Protein AF-A0A2S9GI56-F1 (afdb_monomer_lite)

Secondary structure (DSSP, 8-state):
-HHHHT--HHHHHHHTTTTSTTS--EEEE-B----SS---B-TTSSSS-HHHHHHHHHTTT--SEEEE----TT-SSHHHHHT-

Radius of gyration: 13.88 Å; chains: 1; bounding box: 31×26×35 Å

Structure (mmCIF, N/CA/C/O backbone):
data_AF-A0A2S9GI56-F1
#
_entry.id   AF-A0A2S9GI56-F1
#
loop_
_atom_site.group_PDB
_atom_site.id
_atom_site.type_symbol
_atom_site.label_atom_id
_atom_site.label_alt_id
_atom_site.label_comp_id
_atom_site.label_asym_id
_atom_site.label_entity_id
_atom_site.label_seq_id
_atom_site.pdbx_PDB_ins_code
_atom_site.Cartn_x
_atom_site.Cartn_y
_atom_site.Cartn_z
_atom_site.occupancy
_atom_site.B_iso_or_equiv
_atom_site.auth_seq_id
_atom_site.auth_comp_id
_atom_site.auth_asym_id
_atom_site.auth_atom_id
_atom_site.pdbx_PDB_model_num
ATOM 1 N N . HIS A 1 1 ? 0.561 4.834 4.053 1.00 95.38 1 HIS A N 1
ATOM 2 C CA . HIS A 1 1 ? 1.360 6.008 3.594 1.00 95.38 1 HIS A CA 1
ATOM 3 C C . HIS A 1 1 ? 0.744 6.837 2.462 1.00 95.38 1 HIS A C 1
ATOM 5 O O . HIS A 1 1 ? 0.546 8.033 2.649 1.00 95.38 1 HIS A O 1
ATOM 11 N N . THR A 1 2 ? 0.489 6.273 1.275 1.00 97.06 2 THR A N 1
ATOM 12 C CA . THR A 1 2 ? 0.052 7.051 0.092 1.00 97.06 2 THR A CA 1
ATOM 13 C C . THR A 1 2 ? -1.260 7.801 0.323 1.00 97.06 2 THR A C 1
ATOM 15 O O . THR A 1 2 ? -1.370 8.957 -0.078 1.00 97.06 2 THR A O 1
ATOM 18 N N . ALA A 1 3 ? -2.193 7.196 1.068 1.00 97.44 3 ALA A N 1
ATOM 19 C CA . ALA A 1 3 ? -3.426 7.841 1.515 1.00 97.44 3 ALA A CA 1
ATOM 20 C C . ALA A 1 3 ? -3.142 9.101 2.345 1.00 97.44 3 ALA A C 1
ATOM 22 O O . ALA A 1 3 ? -3.575 10.190 1.981 1.00 97.44 3 ALA A O 1
ATOM 23 N N . THR A 1 4 ? -2.363 8.965 3.425 1.00 97.38 4 THR A N 1
ATOM 24 C CA . THR A 1 4 ? -1.961 10.068 4.317 1.00 97.38 4 THR A CA 1
ATOM 25 C C . THR A 1 4 ? -1.238 11.188 3.566 1.00 97.38 4 THR A C 1
ATOM 27 O O . THR A 1 4 ? -1.405 12.360 3.887 1.00 97.38 4 THR A O 1
ATOM 30 N N . ALA A 1 5 ? -0.447 10.842 2.548 1.00 96.00 5 ALA A N 1
ATOM 31 C CA . ALA A 1 5 ? 0.273 11.805 1.718 1.00 96.00 5 ALA A CA 1
ATOM 32 C C . ALA A 1 5 ? -0.585 12.435 0.602 1.00 96.00 5 ALA A C 1
ATOM 34 O O . ALA A 1 5 ? -0.112 13.350 -0.072 1.00 96.00 5 ALA A O 1
ATOM 35 N N . GLY A 1 6 ? -1.814 11.957 0.370 1.00 95.75 6 GLY A N 1
ATOM 36 C CA . GLY A 1 6 ? -2.655 12.407 -0.743 1.00 95.75 6 GLY A CA 1
ATOM 37 C C . GLY A 1 6 ? -2.079 12.062 -2.122 1.00 95.75 6 GLY A C 1
ATOM 38 O O . GLY A 1 6 ? -2.306 12.787 -3.088 1.00 95.75 6 GLY A O 1
ATOM 39 N N . THR A 1 7 ? -1.289 10.992 -2.214 1.00 96.75 7 THR A N 1
ATOM 40 C CA . THR A 1 7 ? -0.599 10.577 -3.444 1.00 96.75 7 THR A CA 1
ATOM 41 C C . THR A 1 7 ? -1.253 9.349 -4.059 1.00 96.75 7 THR A C 1
ATOM 43 O O . THR A 1 7 ? -1.624 8.427 -3.337 1.00 96.75 7 THR A O 1
ATOM 46 N N . ASP A 1 8 ? -1.310 9.295 -5.388 1.00 96.88 8 ASP A N 1
ATOM 47 C CA . ASP A 1 8 ? -1.755 8.109 -6.120 1.00 96.88 8 ASP A CA 1
ATOM 48 C C . ASP A 1 8 ? -0.702 6.985 -6.036 1.00 96.88 8 ASP A C 1
ATOM 50 O O . ASP A 1 8 ? 0.465 7.169 -6.402 1.00 96.88 8 ASP A O 1
ATOM 54 N N . ALA A 1 9 ? -1.111 5.822 -5.522 1.00 97.44 9 ALA A N 1
ATOM 55 C CA . ALA A 1 9 ? -0.223 4.682 -5.298 1.00 97.44 9 ALA A CA 1
ATOM 56 C C . ALA A 1 9 ? 0.235 3.999 -6.599 1.00 97.44 9 ALA A C 1
ATOM 58 O O . ALA A 1 9 ? 1.366 3.510 -6.667 1.00 97.44 9 ALA A O 1
ATOM 59 N N . VAL A 1 10 ? -0.601 3.990 -7.640 1.00 97.94 10 VAL A N 1
ATOM 60 C CA . VAL A 1 10 ? -0.265 3.403 -8.945 1.00 97.94 10 VAL A CA 1
ATOM 61 C C . VAL A 1 10 ? 0.794 4.263 -9.627 1.00 97.94 10 VAL A C 1
ATOM 63 O O . VAL A 1 10 ? 1.822 3.756 -10.084 1.00 97.94 10 VAL A O 1
ATOM 66 N N . ASP A 1 11 ? 0.596 5.579 -9.641 1.00 97.88 11 ASP A N 1
ATOM 67 C CA . ASP A 1 11 ? 1.574 6.510 -10.196 1.00 97.88 11 ASP A CA 1
ATOM 68 C C . ASP A 1 11 ? 2.888 6.500 -9.410 1.00 97.88 11 ASP A C 1
ATOM 70 O O . ASP A 1 11 ? 3.962 6.568 -10.014 1.00 97.88 11 ASP A O 1
ATOM 74 N N . MET A 1 12 ? 2.831 6.366 -8.081 1.00 97.25 12 MET A N 1
ATOM 75 C CA . MET A 1 12 ? 4.026 6.195 -7.249 1.00 97.25 12 MET A CA 1
ATOM 76 C C . MET A 1 12 ? 4.819 4.951 -7.668 1.00 97.25 12 MET A C 1
ATOM 78 O O . MET A 1 12 ? 6.013 5.052 -7.951 1.00 97.25 12 MET A O 1
ATOM 82 N N . ALA A 1 13 ? 4.166 3.791 -7.769 1.00 97.31 13 ALA A N 1
ATOM 83 C CA . ALA A 1 13 ? 4.830 2.544 -8.140 1.00 97.31 13 ALA A CA 1
ATOM 84 C C . ALA A 1 13 ? 5.426 2.590 -9.561 1.00 97.31 13 ALA A C 1
ATOM 86 O O . ALA A 1 13 ? 6.533 2.093 -9.779 1.00 97.31 13 ALA A O 1
ATOM 87 N N . ARG A 1 14 ? 4.770 3.271 -10.513 1.00 96.44 14 ARG A N 1
ATOM 88 C CA . ARG A 1 14 ? 5.347 3.543 -11.843 1.00 96.44 14 ARG A CA 1
ATOM 89 C C . ARG A 1 14 ? 6.610 4.396 -11.765 1.00 96.44 14 ARG A C 1
ATOM 91 O O . ARG A 1 14 ? 7.610 4.060 -12.392 1.00 96.44 14 ARG A O 1
ATOM 98 N N . ARG A 1 15 ? 6.590 5.484 -10.986 1.00 96.88 15 ARG A N 1
ATOM 99 C CA . ARG A 1 15 ? 7.758 6.369 -10.799 1.00 96.88 15 ARG A CA 1
ATOM 100 C C . ARG A 1 15 ? 8.928 5.656 -10.133 1.00 96.88 15 ARG A C 1
ATOM 102 O O . ARG A 1 15 ? 10.073 5.970 -10.435 1.00 96.88 15 ARG A O 1
ATOM 109 N N . MET A 1 16 ? 8.638 4.694 -9.262 1.00 96.69 16 MET A N 1
ATOM 110 C CA . MET A 1 16 ? 9.640 3.832 -8.636 1.00 96.69 16 MET A CA 1
ATOM 111 C C . MET A 1 16 ? 10.185 2.750 -9.580 1.00 96.69 16 MET A C 1
ATOM 113 O O . MET A 1 16 ? 11.063 1.998 -9.179 1.00 96.69 16 MET A O 1
ATOM 117 N N . GLY A 1 17 ? 9.701 2.657 -10.822 1.00 97.06 17 GLY A N 1
ATOM 118 C CA . GLY A 1 17 ? 10.234 1.731 -11.818 1.00 97.06 17 GLY A CA 1
ATOM 119 C C . GLY A 1 17 ? 9.807 0.282 -11.598 1.00 97.06 17 GLY A C 1
ATOM 120 O O . GLY A 1 17 ? 10.631 -0.616 -11.722 1.00 97.06 17 GLY A O 1
ATOM 121 N N . ILE A 1 18 ? 8.543 0.037 -11.243 1.00 96.56 18 ILE A N 1
ATOM 122 C CA . ILE A 1 18 ? 7.970 -1.316 -11.135 1.00 96.56 18 ILE A CA 1
ATOM 123 C C . ILE A 1 18 ? 8.367 -2.230 -12.315 1.00 96.56 18 ILE A C 1
ATOM 125 O O . ILE A 1 18 ? 8.284 -1.832 -13.476 1.00 96.56 18 ILE A O 1
ATOM 129 N N . GLY A 1 19 ? 8.836 -3.444 -12.007 1.00 93.62 19 GLY A N 1
ATOM 130 C CA . GLY A 1 19 ? 9.343 -4.413 -12.992 1.00 93.62 19 GLY A CA 1
ATOM 131 C C . GLY A 1 19 ? 10.749 -4.119 -13.542 1.00 93.62 19 GLY A C 1
ATOM 132 O O . GLY A 1 19 ? 11.280 -4.915 -14.308 1.00 93.62 19 GLY A O 1
ATOM 133 N N . GLY A 1 20 ? 11.371 -2.998 -13.164 1.00 94.50 20 GLY A N 1
ATOM 134 C CA . GLY A 1 20 ? 12.752 -2.666 -13.520 1.00 94.50 20 GLY A CA 1
ATOM 135 C C . GLY A 1 20 ? 13.791 -3.287 -12.569 1.00 94.50 20 GLY A C 1
ATOM 136 O O . GLY A 1 20 ? 13.474 -3.564 -11.412 1.00 94.50 20 GLY A O 1
ATOM 137 N N . PRO A 1 21 ? 15.052 -3.459 -13.017 1.00 90.31 21 PRO A N 1
ATOM 138 C CA . PRO A 1 21 ? 16.107 -4.140 -12.252 1.00 90.31 21 PRO A CA 1
ATOM 139 C C . PRO A 1 21 ? 16.491 -3.434 -10.941 1.00 90.31 21 PRO A C 1
ATOM 141 O O . PRO A 1 21 ? 16.798 -4.106 -9.962 1.00 90.31 21 PRO A O 1
ATOM 144 N N . ASP A 1 22 ? 16.412 -2.101 -10.909 1.00 91.88 22 ASP A N 1
ATOM 145 C CA . ASP A 1 22 ? 16.664 -1.265 -9.723 1.00 91.88 22 ASP A CA 1
ATOM 146 C C . ASP A 1 22 ? 15.369 -0.590 -9.221 1.00 91.88 22 ASP A C 1
ATOM 148 O O . ASP A 1 22 ? 15.393 0.489 -8.627 1.00 91.88 22 ASP A O 1
ATOM 152 N N . GLY A 1 23 ? 14.222 -1.187 -9.561 1.00 95.88 23 GLY A N 1
ATOM 153 C CA . GLY A 1 23 ? 12.897 -0.609 -9.385 1.00 95.88 23 GLY A CA 1
ATOM 154 C C . GLY A 1 23 ? 12.280 -0.816 -8.004 1.00 95.88 23 GLY A C 1
ATOM 155 O O . GLY A 1 23 ? 12.954 -1.032 -7.000 1.00 95.88 23 GLY A O 1
ATOM 156 N N . LEU A 1 24 ? 10.949 -0.782 -7.948 1.00 97.50 24 LEU A N 1
ATOM 157 C CA . LEU A 1 24 ? 10.198 -1.139 -6.746 1.00 97.50 24 LEU A CA 1
ATOM 158 C C . LEU A 1 24 ? 10.551 -2.575 -6.316 1.00 97.50 24 LEU A C 1
ATOM 160 O O . LEU A 1 24 ? 10.333 -3.514 -7.076 1.00 97.50 24 LEU A O 1
ATOM 164 N N . VAL A 1 25 ? 11.045 -2.748 -5.085 1.00 97.56 25 VAL A N 1
ATOM 165 C CA . VAL A 1 25 ? 11.445 -4.064 -4.534 1.00 97.56 25 VAL A CA 1
ATOM 166 C C . VAL A 1 25 ? 10.605 -4.526 -3.342 1.00 97.56 25 VAL A C 1
ATOM 168 O O . VAL A 1 25 ? 10.654 -5.696 -2.958 1.00 97.56 25 VAL A O 1
ATOM 171 N N . HIS A 1 26 ? 9.847 -3.618 -2.728 1.00 97.62 26 HIS A N 1
ATOM 172 C CA . HIS A 1 26 ? 9.093 -3.896 -1.513 1.00 97.62 26 HIS A CA 1
ATOM 173 C C . HIS A 1 26 ? 7.815 -3.054 -1.481 1.00 97.62 26 HIS A C 1
ATOM 175 O O . HIS A 1 26 ? 7.879 -1.832 -1.608 1.00 97.62 26 HIS A O 1
ATOM 181 N N . LEU A 1 27 ? 6.668 -3.704 -1.298 1.00 97.81 27 LEU A N 1
ATOM 182 C CA . LEU A 1 27 ? 5.365 -3.065 -1.139 1.00 97.81 27 LEU A CA 1
ATOM 183 C C . LEU A 1 27 ? 4.755 -3.474 0.200 1.00 97.81 27 LEU A C 1
ATOM 185 O O . LEU A 1 27 ? 4.510 -4.655 0.429 1.00 97.81 27 LEU A O 1
ATOM 189 N N . HIS A 1 28 ? 4.442 -2.497 1.046 1.00 98.25 28 HIS A N 1
ATOM 190 C CA . HIS A 1 28 ? 3.496 -2.698 2.140 1.00 98.25 28 HIS A CA 1
ATOM 191 C C . HIS A 1 28 ? 2.090 -2.421 1.605 1.00 98.25 28 HIS A C 1
ATOM 193 O O . HIS A 1 28 ? 1.757 -1.290 1.250 1.00 98.25 28 HIS A O 1
ATOM 199 N N .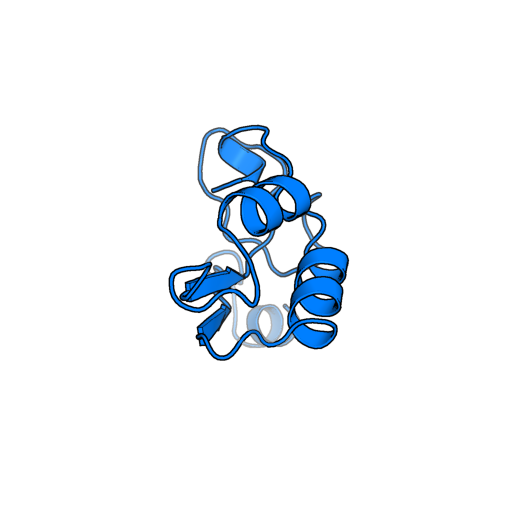 LEU A 1 29 ? 1.289 -3.474 1.490 1.00 98.19 29 LEU A N 1
ATOM 200 C CA . LEU A 1 29 ? -0.080 -3.414 1.014 1.00 98.19 29 LEU A CA 1
ATOM 201 C C . LEU A 1 29 ? -1.006 -3.154 2.200 1.00 98.19 29 LEU A C 1
ATOM 203 O O . LEU A 1 29 ? -1.151 -3.988 3.092 1.00 98.19 29 LEU A O 1
ATOM 207 N N . CYS A 1 30 ? -1.638 -1.990 2.183 1.00 97.94 30 CYS A N 1
ATOM 208 C CA . CYS A 1 30 ? -2.682 -1.588 3.111 1.00 97.94 30 CYS A CA 1
ATOM 209 C C . CYS A 1 30 ? -3.611 -0.593 2.416 1.00 97.94 30 CYS A C 1
ATOM 211 O O . CYS A 1 30 ? -3.297 -0.084 1.337 1.00 97.94 30 CYS A O 1
ATOM 213 N N . ASP A 1 31 ? -4.745 -0.310 3.040 1.00 97.75 31 ASP A N 1
ATOM 214 C CA . ASP A 1 31 ? -5.672 0.717 2.591 1.00 97.75 31 ASP A CA 1
ATOM 215 C C . ASP A 1 31 ? -5.720 1.882 3.587 1.00 97.75 31 ASP A C 1
ATOM 217 O O . ASP A 1 31 ? -5.269 1.788 4.732 1.00 97.75 31 ASP A O 1
ATOM 221 N N . GLY A 1 32 ? -6.271 3.004 3.147 1.00 97.69 32 GLY A N 1
ATOM 222 C CA . GLY A 1 32 ? -6.410 4.211 3.946 1.00 97.69 32 GLY A CA 1
ATOM 223 C C . GLY A 1 32 ? -7.396 5.180 3.313 1.00 97.69 32 GLY A C 1
ATOM 224 O O . GLY A 1 32 ? -7.609 5.173 2.102 1.00 97.69 32 GLY A O 1
ATOM 225 N N . SER A 1 33 ? -8.000 6.021 4.144 1.00 96.94 33 SER A N 1
ATOM 226 C CA . SER A 1 33 ? -9.002 7.016 3.751 1.00 96.94 33 SER A CA 1
ATOM 227 C C . SER A 1 33 ? -8.417 8.414 3.522 1.00 96.94 33 SER A C 1
ATOM 229 O O . SER A 1 33 ? -9.097 9.293 2.993 1.00 96.94 33 SER A O 1
ATOM 231 N N . GLY A 1 34 ? -7.150 8.619 3.897 1.00 96.81 34 GLY A N 1
ATOM 232 C CA . GLY A 1 34 ? -6.467 9.913 3.826 1.00 96.81 34 GLY A CA 1
ATOM 233 C C . GLY A 1 34 ? -6.425 10.662 5.156 1.00 96.81 34 GLY A C 1
ATOM 234 O O . GLY A 1 34 ? -6.205 11.873 5.172 1.00 96.81 34 GLY A O 1
ATOM 235 N N . ALA A 1 35 ? -6.633 9.964 6.277 1.00 96.06 35 ALA A N 1
ATOM 236 C CA . ALA A 1 35 ? -6.438 10.539 7.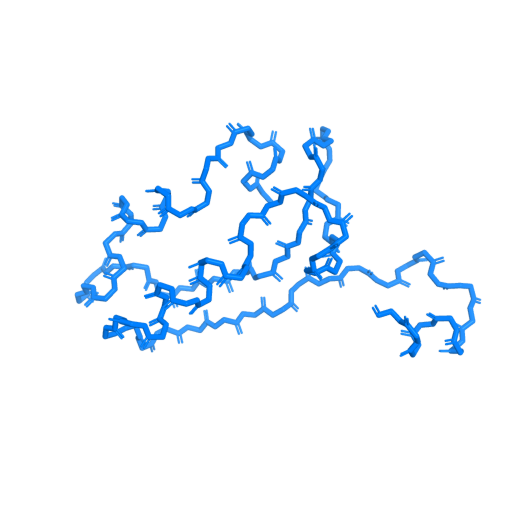600 1.00 96.06 35 ALA A CA 1
ATOM 237 C C . ALA A 1 35 ? -4.990 11.025 7.804 1.00 96.06 35 ALA A C 1
ATOM 239 O O . ALA A 1 35 ? -4.048 10.571 7.151 1.00 96.06 35 ALA A O 1
ATOM 240 N N . SER A 1 36 ? -4.801 11.928 8.770 1.00 95.38 36 SER A N 1
ATOM 241 C CA . SER A 1 36 ? -3.476 12.440 9.154 1.00 95.38 36 SER A CA 1
ATOM 242 C C . SER A 1 36 ? -2.571 11.392 9.813 1.00 95.38 36 SER A C 1
ATOM 244 O O . SER A 1 36 ? -1.386 11.648 10.019 1.00 95.38 36 SER A O 1
ATOM 246 N N . VAL A 1 37 ? -3.123 10.227 10.153 1.00 94.19 37 VAL A N 1
ATOM 247 C CA . VAL A 1 37 ? -2.411 9.065 10.688 1.00 94.19 37 VAL A CA 1
ATOM 248 C C . VAL A 1 37 ? -2.437 7.936 9.667 1.00 94.19 37 VAL A C 1
ATOM 250 O O . VAL A 1 37 ? -3.340 7.881 8.833 1.00 94.19 37 VAL A O 1
ATOM 253 N N . ASP A 1 38 ? -1.462 7.030 9.736 1.00 94.94 38 ASP A N 1
ATOM 254 C CA . ASP A 1 38 ? -1.507 5.819 8.921 1.00 94.94 38 ASP A CA 1
ATOM 255 C C . ASP A 1 38 ? -2.480 4.816 9.541 1.00 94.94 38 ASP A C 1
ATOM 257 O O . ASP A 1 38 ? -2.323 4.404 10.691 1.00 94.94 38 ASP A O 1
ATOM 261 N N . GLU A 1 39 ? -3.532 4.485 8.800 1.00 95.25 39 GLU A N 1
ATOM 262 C CA . GLU A 1 39 ? -4.681 3.752 9.334 1.00 95.25 39 GLU A CA 1
ATOM 263 C C . GLU A 1 39 ? -4.514 2.233 9.226 1.00 95.25 39 GLU A C 1
ATOM 265 O O . GLU A 1 39 ? -5.145 1.502 9.989 1.00 95.25 39 GLU A O 1
ATOM 270 N N . HIS A 1 40 ? -3.674 1.760 8.297 1.00 97.06 40 HIS A N 1
ATOM 271 C CA . HIS A 1 40 ? -3.456 0.337 8.009 1.00 97.06 40 HIS A CA 1
ATOM 272 C C . HIS A 1 40 ? -4.777 -0.441 7.850 1.00 97.06 40 HIS A C 1
ATOM 274 O O . HIS A 1 40 ? -4.976 -1.501 8.454 1.00 97.06 40 HIS A O 1
ATOM 280 N N . LEU A 1 41 ? -5.719 0.103 7.077 1.00 96.81 41 LEU A N 1
ATOM 281 C CA . LEU A 1 41 ? -7.006 -0.547 6.845 1.00 96.81 41 LEU A CA 1
ATOM 282 C C . LEU A 1 41 ? -6.823 -1.789 5.965 1.00 96.81 41 LEU A C 1
ATOM 284 O O . LEU A 1 41 ? -5.898 -1.877 5.155 1.00 96.81 41 LEU A O 1
ATOM 288 N N . VAL A 1 42 ? -7.741 -2.746 6.104 1.00 96.50 42 VAL A N 1
ATOM 289 C CA . VAL A 1 42 ? -7.836 -3.890 5.186 1.00 96.50 42 VAL A CA 1
ATOM 290 C C . VAL A 1 42 ? -8.147 -3.376 3.769 1.00 96.50 42 VAL A C 1
ATOM 292 O O . VAL A 1 42 ? -9.038 -2.530 3.645 1.00 96.50 42 VAL A O 1
ATOM 295 N N . PRO A 1 43 ? -7.467 -3.870 2.712 1.00 97.31 43 PRO A N 1
ATOM 296 C CA . PRO A 1 43 ? -7.800 -3.572 1.315 1.00 97.31 43 PRO A CA 1
ATOM 297 C C . PRO A 1 43 ? -9.304 -3.623 1.024 1.00 97.31 43 PRO A C 1
ATOM 299 O O . PRO A 1 43 ? -9.969 -4.613 1.328 1.00 97.31 43 PRO A O 1
ATOM 302 N N . GLY A 1 44 ? -9.841 -2.541 0.456 1.00 96.19 44 GLY A N 1
ATOM 303 C CA . GLY A 1 44 ? -11.267 -2.377 0.159 1.00 96.19 44 GLY A CA 1
ATOM 304 C C . GLY A 1 44 ? -12.069 -1.676 1.260 1.00 96.19 44 GLY A C 1
ATOM 305 O O . GLY A 1 44 ? -13.270 -1.463 1.092 1.00 96.19 44 GLY A O 1
ATOM 306 N N . ARG A 1 45 ? -11.439 -1.306 2.383 1.00 95.81 45 ARG A N 1
ATOM 307 C CA . ARG A 1 45 ? -12.071 -0.523 3.463 1.00 95.81 45 ARG A CA 1
ATOM 308 C C . ARG A 1 45 ? -11.669 0.953 3.472 1.00 95.81 45 ARG A C 1
ATOM 310 O O . ARG A 1 45 ? -12.201 1.707 4.284 1.00 95.81 45 ARG A O 1
ATOM 317 N N . GLY A 1 46 ? -10.743 1.357 2.609 1.00 96.38 46 GLY A N 1
ATOM 318 C CA . GLY A 1 46 ? -10.353 2.744 2.385 1.00 96.38 46 GLY A CA 1
ATOM 319 C C . GLY A 1 46 ? -10.637 3.179 0.948 1.00 96.38 46 GLY A C 1
ATOM 320 O O . GLY A 1 46 ? -11.630 2.773 0.345 1.00 96.38 46 GLY A O 1
ATOM 321 N N . THR A 1 47 ? -9.795 4.067 0.427 1.00 97.19 47 THR A N 1
ATOM 322 C CA . THR A 1 47 ? -9.940 4.656 -0.914 1.00 97.19 47 THR A CA 1
ATOM 323 C C . THR A 1 47 ? -8.698 4.477 -1.782 1.00 97.19 47 THR A C 1
ATOM 325 O O . THR A 1 47 ? -8.636 5.032 -2.879 1.00 97.19 47 THR A O 1
ATOM 328 N N . GLN A 1 48 ? -7.692 3.734 -1.314 1.00 98.00 48 GLN A N 1
ATOM 329 C CA . GLN A 1 48 ? -6.500 3.472 -2.111 1.00 98.00 48 GLN A CA 1
ATOM 330 C C . GLN A 1 48 ? -6.789 2.430 -3.204 1.00 98.00 48 GLN A C 1
ATOM 332 O O . GLN A 1 48 ? -7.512 1.463 -2.952 1.00 98.00 48 GLN A O 1
ATOM 337 N N . PRO A 1 49 ? -6.177 2.568 -4.396 1.00 97.81 49 PRO A N 1
ATOM 338 C CA . PRO A 1 49 ? -6.356 1.647 -5.521 1.00 97.81 49 PRO A CA 1
ATOM 339 C C . PRO A 1 49 ? -5.541 0.354 -5.320 1.00 97.81 49 PRO A C 1
ATOM 341 O O . PRO A 1 49 ? -4.591 0.051 -6.044 1.00 97.81 49 PRO A O 1
ATOM 344 N N . THR A 1 50 ? -5.836 -0.376 -4.243 1.00 98.12 50 THR A N 1
ATOM 345 C CA . THR A 1 50 ? -5.061 -1.553 -3.813 1.00 98.12 50 THR A CA 1
ATOM 346 C C . THR A 1 50 ? -5.155 -2.705 -4.812 1.00 98.12 50 THR A C 1
ATOM 348 O O . THR A 1 50 ? -4.152 -3.383 -5.048 1.00 98.12 50 THR A O 1
ATOM 351 N N . ALA A 1 51 ? -6.321 -2.902 -5.434 1.00 98.12 51 ALA A N 1
ATOM 352 C CA . ALA A 1 51 ? -6.521 -3.915 -6.466 1.00 98.12 51 ALA A CA 1
ATOM 353 C C . ALA A 1 51 ? -5.703 -3.590 -7.722 1.00 98.12 51 ALA A C 1
ATOM 355 O O . ALA A 1 51 ? -4.958 -4.437 -8.205 1.00 98.12 51 ALA A O 1
ATOM 356 N N . GLU A 1 52 ? -5.748 -2.344 -8.188 1.00 98.44 52 GLU A N 1
ATOM 357 C CA . GLU A 1 52 ? -5.039 -1.880 -9.379 1.00 98.44 52 GLU A CA 1
ATOM 358 C C . GLU A 1 52 ? -3.518 -1.948 -9.197 1.00 98.44 52 GLU A C 1
ATOM 360 O O . GLU A 1 52 ? -2.791 -2.302 -10.126 1.00 98.44 52 GLU A O 1
ATOM 365 N N . VAL A 1 53 ? -3.012 -1.659 -7.992 1.00 98.19 53 VAL A N 1
ATOM 366 C CA . VAL A 1 53 ? -1.594 -1.878 -7.665 1.00 98.19 53 VAL A CA 1
ATOM 367 C C . VAL A 1 53 ? -1.239 -3.365 -7.768 1.00 98.19 53 VAL A C 1
ATOM 369 O O . VAL A 1 53 ? -0.208 -3.697 -8.353 1.00 98.19 53 VAL A O 1
ATOM 372 N N . CYS A 1 54 ? -2.080 -4.267 -7.252 1.00 98.00 54 CYS A N 1
ATOM 373 C CA . CYS A 1 54 ? -1.844 -5.712 -7.345 1.00 98.00 54 CYS A CA 1
ATOM 374 C C . CYS A 1 54 ? -1.886 -6.215 -8.794 1.00 98.00 54 CYS A C 1
ATOM 376 O O . CYS A 1 54 ? -1.022 -6.992 -9.199 1.00 98.00 54 CYS A O 1
ATOM 378 N N . GLU A 1 55 ? -2.849 -5.748 -9.587 1.00 98.38 55 GLU A N 1
ATOM 379 C CA . GLU A 1 55 ? -2.946 -6.050 -11.017 1.00 98.38 55 GLU A CA 1
ATOM 380 C C . GLU A 1 55 ? -1.708 -5.561 -11.773 1.00 98.38 55 GLU A C 1
ATOM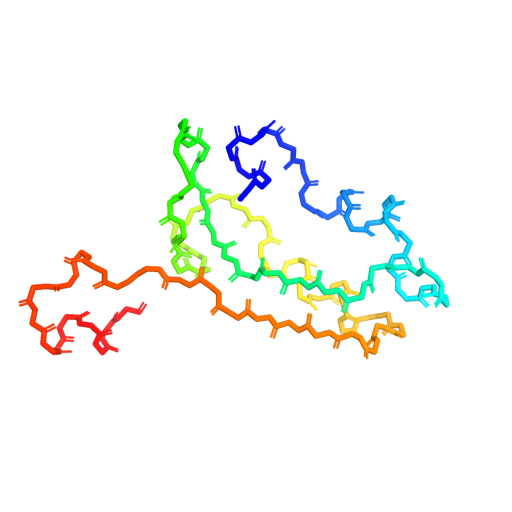 382 O O . GLU A 1 55 ? -1.150 -6.294 -12.588 1.00 98.38 55 GLU A O 1
ATOM 387 N N . MET A 1 56 ? -1.225 -4.355 -11.466 1.00 97.50 56 MET A N 1
ATOM 388 C CA . MET A 1 56 ? -0.021 -3.802 -12.081 1.00 97.50 56 MET A CA 1
ATOM 389 C C . MET A 1 56 ? 1.236 -4.603 -11.724 1.00 97.50 56 MET A C 1
ATOM 391 O O . MET A 1 56 ? 2.068 -4.833 -12.598 1.00 97.50 56 MET A O 1
ATOM 395 N N . LEU A 1 57 ? 1.370 -5.053 -10.472 1.00 97.75 57 LEU A N 1
ATOM 396 C CA . LEU A 1 57 ? 2.455 -5.951 -10.067 1.00 97.75 57 LEU A CA 1
ATOM 397 C C . LEU A 1 57 ? 2.398 -7.260 -10.852 1.00 97.75 57 LEU A C 1
ATOM 399 O O . LEU A 1 57 ? 3.402 -7.644 -11.446 1.00 97.75 57 LEU A O 1
ATOM 403 N N . ALA A 1 58 ? 1.226 -7.897 -10.908 1.00 97.69 58 ALA A N 1
ATOM 404 C CA . ALA A 1 58 ? 1.023 -9.160 -11.615 1.00 97.69 58 ALA A CA 1
ATOM 405 C C . ALA A 1 58 ? 1.250 -9.052 -13.134 1.00 97.69 58 ALA A C 1
ATOM 407 O O . ALA A 1 58 ? 1.660 -10.023 -13.764 1.00 97.69 58 ALA A O 1
ATOM 408 N N . ALA A 1 59 ? 0.995 -7.881 -13.722 1.00 97.69 59 ALA A N 1
ATOM 409 C CA . ALA A 1 59 ? 1.229 -7.595 -15.137 1.00 97.69 59 ALA A CA 1
ATOM 410 C C . ALA A 1 59 ? 2.677 -7.174 -15.461 1.00 97.69 59 ALA A C 1
ATOM 412 O O . ALA A 1 59 ? 2.979 -6.879 -16.618 1.00 97.69 59 ALA A O 1
ATOM 413 N N . SER A 1 60 ? 3.560 -7.111 -14.463 1.00 96.44 60 SER A N 1
ATOM 414 C CA . SER A 1 60 ? 4.957 -6.683 -14.602 1.00 96.44 60 SER A CA 1
ATOM 415 C C . SER A 1 60 ? 5.936 -7.804 -14.241 1.00 96.44 60 SER A C 1
ATOM 417 O O . SER A 1 60 ? 5.547 -8.808 -13.651 1.00 96.44 60 SER A O 1
ATOM 419 N N . ASP A 1 61 ? 7.228 -7.5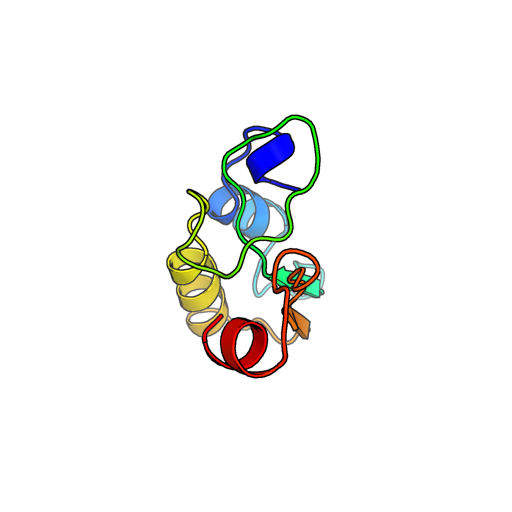95 -14.500 1.00 96.81 61 ASP A N 1
ATOM 420 C CA . ASP A 1 61 ? 8.309 -8.485 -14.043 1.00 96.81 61 ASP A CA 1
ATOM 421 C C . ASP A 1 61 ? 8.683 -8.255 -12.560 1.00 96.81 61 ASP A C 1
ATOM 423 O O . ASP A 1 61 ? 9.826 -8.457 -12.144 1.00 96.81 61 ASP A O 1
ATOM 427 N N . PHE A 1 62 ? 7.745 -7.774 -11.736 1.00 97.56 62 PHE A N 1
ATOM 428 C CA . PHE A 1 62 ? 8.003 -7.533 -10.320 1.00 97.56 62 PHE A CA 1
ATOM 429 C C . PHE A 1 62 ? 8.353 -8.841 -9.598 1.00 97.56 62 PHE A C 1
ATOM 431 O O . PHE A 1 62 ? 7.537 -9.751 -9.478 1.00 97.56 62 PHE A O 1
ATOM 438 N N . ALA A 1 63 ? 9.569 -8.894 -9.056 1.00 95.25 63 ALA A N 1
ATOM 439 C CA . ALA A 1 63 ? 10.099 -10.033 -8.306 1.00 95.25 63 ALA A CA 1
ATOM 440 C C . ALA A 1 63 ? 10.408 -9.685 -6.835 1.00 95.25 63 ALA A C 1
ATOM 442 O O . ALA A 1 63 ? 11.177 -10.379 -6.169 1.00 95.25 63 ALA A O 1
ATOM 443 N N . GLY A 1 64 ? 9.854 -8.574 -6.343 1.00 96.12 64 GLY A N 1
ATOM 444 C CA . GLY A 1 64 ? 10.025 -8.112 -4.970 1.00 96.12 64 GLY A CA 1
ATOM 445 C C . GLY A 1 64 ? 9.058 -8.769 -3.982 1.00 96.12 64 GLY A C 1
ATOM 446 O O . GLY A 1 64 ? 8.450 -9.803 -4.254 1.00 96.12 64 GLY A O 1
ATOM 447 N N . HIS A 1 65 ? 8.891 -8.136 -2.821 1.00 97.94 65 HIS A N 1
ATOM 448 C CA . HIS A 1 65 ? 8.011 -8.628 -1.757 1.00 97.94 65 HIS A CA 1
ATOM 449 C C . HIS A 1 65 ? 6.770 -7.752 -1.597 1.00 97.94 65 HIS A C 1
ATOM 451 O O . HIS A 1 65 ? 6.865 -6.525 -1.615 1.00 97.94 65 HIS A O 1
ATOM 457 N N . VAL A 1 66 ? 5.622 -8.395 -1.378 1.00 97.94 66 VAL A N 1
ATOM 458 C CA . VAL A 1 66 ? 4.372 -7.739 -0.981 1.00 97.94 66 VAL A CA 1
ATOM 459 C C . VAL A 1 66 ? 4.023 -8.195 0.430 1.00 97.94 66 VAL A C 1
ATOM 461 O O . VAL A 1 66 ? 3.837 -9.387 0.668 1.0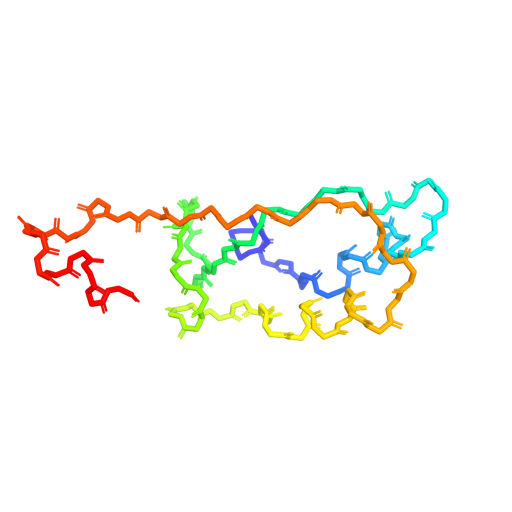0 97.94 66 VAL A O 1
ATOM 464 N N . ILE A 1 67 ? 3.948 -7.252 1.364 1.00 98.25 67 ILE A N 1
ATOM 465 C CA . ILE A 1 67 ? 3.637 -7.493 2.772 1.00 98.25 67 ILE A CA 1
ATOM 466 C C . ILE A 1 67 ? 2.275 -6.885 3.069 1.00 98.25 67 ILE A C 1
ATOM 468 O O . ILE A 1 67 ? 2.094 -5.681 2.927 1.00 98.25 67 ILE A O 1
ATOM 472 N N . LEU A 1 68 ? 1.315 -7.705 3.488 1.00 97.06 68 LEU A N 1
ATOM 473 C CA . LEU A 1 68 ? 0.031 -7.203 3.966 1.00 97.06 68 LEU A CA 1
ATOM 474 C C . LEU A 1 68 ? 0.224 -6.598 5.362 1.00 97.06 68 LEU A C 1
ATOM 476 O O . LEU A 1 68 ? 0.437 -7.328 6.330 1.00 97.06 68 LEU A O 1
ATOM 480 N N . GLU A 1 69 ? 0.147 -5.274 5.463 1.00 96.81 69 GLU A N 1
ATOM 481 C CA . GLU A 1 69 ? 0.322 -4.540 6.718 1.00 96.81 6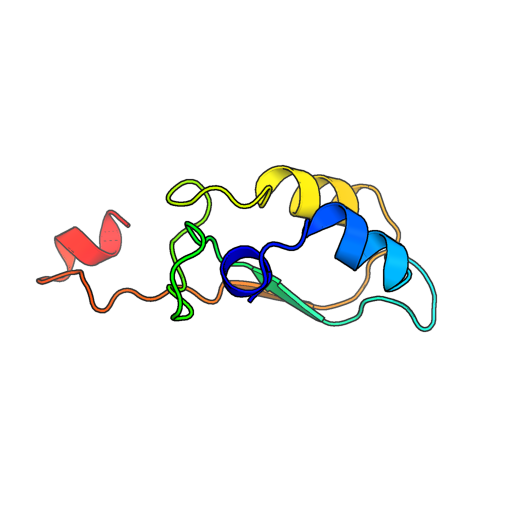9 GLU A CA 1
ATOM 482 C C . GLU A 1 69 ? -1.015 -3.933 7.155 1.00 96.81 69 GLU A C 1
ATOM 484 O O . GLU A 1 69 ? -1.354 -2.804 6.815 1.00 96.81 69 GLU A O 1
ATOM 489 N N . VAL A 1 70 ? -1.807 -4.704 7.902 1.00 96.50 70 VAL A N 1
ATOM 490 C CA . VAL A 1 70 ? -3.137 -4.281 8.369 1.00 96.50 70 VAL A CA 1
ATOM 491 C C . VAL A 1 70 ? -3.216 -4.276 9.888 1.00 96.50 70 VAL A C 1
ATOM 493 O O . VAL A 1 70 ? -2.656 -5.145 10.562 1.00 96.50 70 VAL A O 1
ATOM 496 N N . THR A 1 71 ? -3.953 -3.319 10.449 1.00 94.38 71 THR A N 1
ATOM 497 C CA . THR A 1 71 ? -4.271 -3.331 11.875 1.00 94.38 71 THR A CA 1
ATOM 498 C C . THR A 1 71 ? -5.556 -4.099 12.145 1.00 94.38 71 THR A C 1
ATOM 500 O O . THR A 1 71 ? -6.570 -3.964 11.465 1.00 94.38 71 THR A O 1
ATOM 503 N N . THR A 1 72 ? -5.524 -4.890 13.209 1.00 93.81 72 THR A N 1
ATOM 504 C CA . THR A 1 72 ? -6.685 -5.617 13.735 1.00 93.81 72 THR A CA 1
ATOM 505 C C . THR A 1 72 ? -7.046 -5.148 15.146 1.00 93.81 72 THR A C 1
ATOM 507 O O . THR A 1 72 ? -7.849 -5.779 15.833 1.00 93.81 72 THR A O 1
ATOM 510 N N . SER A 1 73 ? -6.459 -4.033 15.605 1.00 91.00 73 SER A N 1
ATOM 511 C CA . SER A 1 73 ? -6.664 -3.488 16.954 1.00 91.00 73 SER A CA 1
ATOM 512 C C . SER A 1 73 ? -8.108 -3.051 17.224 1.00 91.00 73 SER A C 1
ATOM 514 O O . SER A 1 73 ? -8.529 -3.046 18.377 1.00 91.00 73 SER A O 1
ATOM 516 N N . GLY A 1 74 ? -8.877 -2.733 16.177 1.00 87.44 74 GLY A N 1
ATOM 517 C CA . GLY A 1 74 ? -10.298 -2.393 16.281 1.00 87.44 74 GLY A CA 1
ATOM 518 C C . GLY A 1 74 ? -11.219 -3.583 16.583 1.00 87.44 74 GLY A C 1
ATOM 519 O O . GLY A 1 74 ? -12.353 -3.372 17.007 1.00 87.44 74 GLY A O 1
ATOM 520 N N . ALA A 1 75 ? -10.755 -4.824 16.398 1.00 93.12 75 ALA A N 1
ATOM 521 C CA . ALA A 1 75 ? -11.542 -6.014 16.710 1.00 93.12 75 ALA A CA 1
ATOM 522 C C . ALA A 1 75 ? -11.524 -6.301 18.217 1.00 93.12 75 ALA A C 1
ATOM 524 O O . ALA A 1 75 ? -10.463 -6.506 18.815 1.00 93.12 75 ALA A O 1
ATOM 525 N N . ARG A 1 76 ? -12.710 -6.374 18.830 1.00 94.75 76 ARG A N 1
ATOM 526 C CA . ARG A 1 76 ? -12.876 -6.539 20.285 1.00 94.75 76 ARG A CA 1
ATOM 527 C C . ARG A 1 76 ? -12.750 -7.990 20.737 1.00 94.75 76 ARG A C 1
ATOM 529 O O . ARG A 1 76 ? -12.522 -8.252 21.914 1.00 94.75 76 ARG A O 1
ATOM 536 N N . ASN A 1 77 ? -12.935 -8.935 19.821 1.00 95.19 77 ASN A N 1
ATOM 537 C CA . ASN A 1 77 ? -12.862 -10.369 20.079 1.00 95.19 77 ASN A CA 1
ATOM 538 C C . ASN A 1 77 ? -12.322 -11.128 18.852 1.00 95.19 77 ASN A C 1
ATOM 540 O O . ASN A 1 77 ? -12.100 -10.543 17.792 1.00 95.19 77 ASN A O 1
ATOM 544 N N . ALA A 1 78 ? -12.081 -12.432 19.013 1.00 94.25 78 ALA A N 1
ATOM 545 C CA . ALA A 1 78 ? -11.517 -13.278 17.961 1.00 94.25 78 ALA A CA 1
ATOM 546 C C . ALA A 1 78 ? -12.430 -13.392 16.728 1.00 94.25 78 ALA A C 1
ATOM 548 O O . ALA A 1 78 ? -11.931 -13.304 15.613 1.00 94.25 78 ALA A O 1
ATOM 549 N N . ALA A 1 79 ? -13.749 -13.502 16.919 1.00 95.75 79 ALA A N 1
ATOM 550 C CA . ALA A 1 79 ? -14.700 -13.620 15.813 1.00 95.75 79 ALA A CA 1
ATOM 551 C C . ALA A 1 79 ? -14.756 -12.342 14.960 1.00 95.75 79 ALA A C 1
ATOM 553 O O . ALA A 1 79 ? -14.762 -12.411 13.737 1.00 95.75 79 ALA A O 1
ATOM 554 N N . GLU A 1 80 ? -14.732 -11.165 15.594 1.00 93.88 80 GLU A N 1
ATOM 555 C CA . GLU A 1 80 ? -14.632 -9.888 14.877 1.00 93.88 80 GLU A CA 1
ATOM 556 C C . GLU A 1 80 ? -13.327 -9.780 14.089 1.00 93.88 80 GLU A C 1
ATOM 558 O O . GLU A 1 80 ? -13.337 -9.229 12.996 1.00 93.88 80 GLU A O 1
ATOM 563 N N . ARG A 1 81 ? -12.219 -10.307 14.627 1.00 93.25 81 ARG A N 1
ATOM 564 C CA . ARG A 1 81 ? -10.910 -10.298 13.962 1.00 93.25 81 ARG A CA 1
ATOM 565 C C . ARG A 1 81 ? -10.856 -11.241 12.766 1.00 93.25 81 ARG A C 1
ATOM 567 O O . ARG A 1 81 ? -10.225 -10.904 11.777 1.00 93.25 81 ARG A O 1
ATOM 574 N N . GLU A 1 82 ? -11.488 -12.405 12.875 1.00 90.19 82 GLU A N 1
ATOM 575 C CA . GLU A 1 82 ? -11.582 -13.395 11.798 1.00 90.19 82 GLU A CA 1
ATOM 576 C C . GLU A 1 82 ? -12.468 -12.909 10.640 1.00 90.19 82 GLU A C 1
ATOM 578 O O . GLU A 1 82 ? -12.231 -13.268 9.494 1.00 90.19 82 GLU A O 1
ATOM 583 N N . ALA A 1 83 ? -13.452 -12.054 10.927 1.00 90.06 83 ALA A N 1
ATOM 584 C CA . ALA A 1 83 ? -14.335 -11.448 9.931 1.00 90.06 83 ALA A CA 1
ATOM 585 C C . ALA A 1 83 ? -13.782 -10.156 9.287 1.00 90.06 83 ALA A C 1
ATOM 587 O O . ALA A 1 83 ? -14.518 -9.474 8.564 1.00 90.06 83 ALA A O 1
ATOM 588 N N . LEU A 1 84 ? -12.539 -9.762 9.598 1.00 86.56 84 LEU A N 1
ATOM 589 C CA . LEU A 1 84 ? -11.887 -8.604 8.974 1.00 86.56 84 LEU A CA 1
ATOM 590 C C . LEU A 1 84 ? -11.511 -8.890 7.519 1.00 86.56 84 LEU A C 1
ATOM 592 O O . LEU A 1 84 ? -11.828 -8.001 6.689 1.00 86.56 84 LEU A O 1
#

Sequence (84 aa):
HTATAGTDAVDMARRMGIGGPDGLVHLHLCDGSGASVDEHLVPGRGTQPTAEVCEMLAASDFAGHVILEVTTSGARNAAEREAL

pLDDT: mean 96.06, std 2.38, range [86.56, 98.44]

Foldseek 3Di:
DCLLVVHAPQVVQVVQPQQDPNGDAEAAQAAAARDPDDQRHHPPPHDHPRVVNVVVNVVHNHPHDYHRRHDQPPQPDDVSSVVD

=== Feature glossary ===
Reading guide. The protein is described through the following features:

Foldseek 3Di. A 3Di character summarizes, for each residue, the relative orientation of the Cα frame of its nearest spatial neighbor. Because it encodes fold topology rather than chemistry, 3Di alignments detect remote structural similarity that sequence alignment misses.

Contact-map, Ramachandran, and PAE plots. Plot images: a contact map (which residues are close in 3D, as an N×N binary image), a Ramachandran scatter (backbone torsion angles, revealing secondary-structure composition at a glance), and — for AlphaFold structures — a PAE heatmap (pairwise prediction confidence).

Radius of gyration, Cα contacts, bounding box. Radius of gyration (Rg) is the root-mean-square distance of Cα atoms from their centroid — a single number for overall size and compactness. A globular domain of N residues has Rg ≈ 2.2·N^0.38 Å; an extended or disordered chain has a much larger Rg. The Cα contact count is the number of residue pairs whose Cα atoms are within 8 Å and are more than four positions apart in sequence — a standard proxy for tertiary packing density. The bounding box is the smallest axis-aligned box enclosing all Cα atoms.

Secondary structure (8-state, DSSP). Eight-state secondary structure (DSSP): H is the canonical α-helix, G the tighter 3₁₀-helix, I the wider π-helix; E/B are β-structure, T and S are turns and bends, and '-' is everything else. DSSP derives these from the pattern of main-chain N–H···O=C hydrogen bonds, not from the sequence.

B-factor. B-factor (Debye–Waller factor) reflects atomic displacement in the crystal lattice. It is an experimental observable (units Å²), not a prediction; low values mean the atom is pinned down, high values mean it moves or is heterogeneous across the crystal.

pLDDT. pLDDT is the predicted lDDT-Cα score: AlphaFold's confidence that the local environment of each residue (all inter-atomic distances within 15 Å) is correctly placed. It is a per-residue number between 0 and 100, with higher meaning more reliable.

Nearest PDB structures. Nearest PDB neighbors are the top structural matches found by Foldseek when searching this structure against the entire Protein Data Bank. Each hit reports a TM-score (0 to 1; >0.5 almost always implies the same fold) and an E-value. These are *structural* homologs — they may share no detectable sequence similarity.

Solvent-accessible surface area. Accessible surface area quantifies burial. A residue with SASA near zero is packed into the hydrophobic core; one with SASA >100 Å² sits on the surface. Computed here via the Shrake–Rupley numerical algorithm with a 1.4 Å probe.

Rendered structure images. Structure images are PyMOL renders from six orthogonal camera directions. Cartoon representation draws helices as coils and strands as arrows; sticks shows the backbone as bonds; surface shows the solvent-excluded envelope. Rainbow coloring maps sequence position to hue (blue→red, N→C); chain coloring assigns a distinct color per polypeptide.

Backbone torsions (φ/ψ). φ (phi) and ψ (psi) are the two rotatable backbone dihedrals per residue: φ is the C(i-1)–N–Cα–C torsion, ψ is the N–Cα–C–N(i+1) torsion, both in degrees on (−180°, 180°]. α-helical residues cluster near (−60°, −45°); β-strand residues near (−120°, +130°). A Ramachandran plot is simply a scatter of (φ, ψ) for every residue.

Predicted aligned error. Predicted Aligned Error (PAE) is an AlphaFold confidence matrix: entry (i, j) is the expected error in the position of residue j, in ångströms, when the prediction is superimposed on the true structure at residue i. Low PAE within a block of residues means that block is internally rigid and well-predicted; high PAE between two blocks means their relative placement is uncertain even if each block individually is confident.

mmCIF coordinates. Structure coordinates are given as an mmCIF _atom_site loop: one row per atom with element, residue name, chain id, sequence number, and x/y/z position in Å. Only the four main-chain atoms per residue are included here; side chains are omitted to keep the record compact.

InterPro / GO / CATH / organism. Database cross-references. InterPro integrates a dozen domain/family signature databases into unified entries with residue-range hits. GO terms attach function/process/location labels with evidence codes. CATH codes position the fold in a four-level structural taxonomy. Organism is the NCBI-taxonomy species name.

Secondary structure (3-state, P-SEA). SS3 is a coarse helix/strand/coil call (letters a/b/c) made by the P-SEA algorithm from inter-Cα distances and dihedrals. It is less detailed than DSSP but needs only Cα positions.

Sequence. Sequence gives the chain of amino acids in standard one-letter code (A=alanine, C=cysteine, …, Y=tyrosine), read N→C. It is the only feature that is directly encoded by the gene; all structural features are derived from the folded form of this sequence.